Protein AF-A0A2V8DAW7-F1 (afdb_monomer_lite)

Sequence (118 aa):
MSKKKGAASAATPSRGHVKPRRGVSVSSRRGWGPAASRKSNLSHVDARGRVKMVDVGGKPVTDREAVARGSITMSHTALRLVRRGAVKKGDPLQAARLAGIMAAKQTSALIPLCHPLP

pLDDT: mean 76.96, std 23.04, range [35.72, 98.12]

Foldseek 3Di:
DDDDDDDDDDDDDDDDDDDDDPDDDPPDDDDDDDPPPDPPDDQQADPVRDGHAHDDPPPDDDDDDDDDDDDDDDDPVVVVCQVVQVDPVGRVVVVVVVVVVVCVQCVCVVPVRDDRDD

Radius of gyration: 26.2 Å; chains: 1; bounding box: 36×53×87 Å

Secondary structure (DSSP, 8-state):
---------PPPPP---------------S------------TTB-TTS-B-PPP-TTSPP--------------HHHHHHHHTT--TT--HHHHHHHHHHHHHHTHHHHSTTPPP--

Structure (mmCIF, N/CA/C/O backbone):
data_AF-A0A2V8DAW7-F1
#
_entry.id   AF-A0A2V8DAW7-F1
#
loop_
_atom_site.group_PDB
_atom_site.id
_atom_site.type_symbol
_atom_site.label_atom_id
_atom_site.label_alt_id
_atom_site.label_comp_id
_atom_site.label_asym_id
_atom_site.label_entity_id
_atom_site.label_seq_id
_atom_site.pdbx_PDB_ins_code
_atom_site.Cartn_x
_atom_site.Cartn_y
_atom_site.Cartn_z
_atom_site.occupancy
_atom_site.B_iso_or_equiv
_atom_site.auth_seq_id
_atom_site.auth_comp_id
_atom_site.auth_asym_id
_atom_site.auth_atom_id
_atom_site.pdbx_PDB_model_num
ATOM 1 N N . MET A 1 1 ? -9.973 -24.363 -59.051 1.00 46.62 1 MET A N 1
ATOM 2 C CA . MET A 1 1 ? -8.892 -23.722 -58.264 1.00 46.62 1 MET A CA 1
ATOM 3 C C . MET A 1 1 ? -9.112 -22.217 -58.232 1.00 46.62 1 MET A C 1
ATOM 5 O O . MET A 1 1 ? -9.673 -21.689 -59.178 1.00 46.62 1 MET A O 1
ATOM 9 N N . SER A 1 2 ? -8.626 -21.558 -57.176 1.00 47.28 2 SER A N 1
ATOM 10 C CA . SER A 1 2 ? -8.532 -20.098 -56.991 1.00 47.28 2 SER A CA 1
ATOM 11 C C . SER A 1 2 ? -9.631 -19.438 -56.140 1.00 47.28 2 SER A C 1
ATOM 13 O O . SER A 1 2 ? -10.606 -18.868 -56.618 1.00 47.28 2 SER A O 1
ATOM 15 N N . LYS A 1 3 ? -9.410 -19.500 -54.818 1.00 47.34 3 LYS A N 1
ATOM 16 C CA . LYS A 1 3 ? -9.986 -18.599 -53.811 1.00 47.34 3 LYS A CA 1
ATOM 17 C C . LYS A 1 3 ? -9.457 -17.181 -54.067 1.00 47.34 3 LYS A C 1
ATOM 19 O O . LYS A 1 3 ? -8.264 -16.952 -53.886 1.00 47.34 3 LYS A O 1
ATOM 24 N N . LYS A 1 4 ? -10.327 -16.217 -54.377 1.00 45.06 4 LYS A N 1
ATOM 25 C CA . LYS A 1 4 ? -10.031 -14.787 -54.189 1.00 45.06 4 LYS A CA 1
ATOM 26 C C . LYS A 1 4 ? -10.846 -14.256 -53.014 1.00 45.06 4 LYS A C 1
ATOM 28 O O . LYS A 1 4 ? -12.058 -14.105 -53.096 1.00 45.06 4 LYS A O 1
ATOM 33 N N . LYS A 1 5 ? -10.146 -14.005 -51.905 1.00 44.41 5 LYS A N 1
ATOM 34 C CA . LYS A 1 5 ? -10.613 -13.180 -50.787 1.00 44.41 5 LYS A CA 1
ATOM 35 C C . LYS A 1 5 ? -10.566 -11.715 -51.240 1.00 44.41 5 LYS A C 1
ATOM 37 O O . LYS A 1 5 ? -9.511 -11.263 -51.675 1.00 44.41 5 LYS A O 1
ATOM 42 N N . GLY A 1 6 ? -11.685 -11.001 -51.143 1.00 36.25 6 GLY A N 1
ATOM 43 C CA . GLY A 1 6 ? -11.788 -9.556 -51.366 1.00 36.25 6 GLY A CA 1
ATOM 44 C C . GLY A 1 6 ? -12.216 -8.870 -50.071 1.00 36.25 6 GLY A C 1
ATOM 45 O O . GLY A 1 6 ? -13.107 -9.355 -49.383 1.00 36.25 6 GLY A O 1
ATOM 46 N N . ALA A 1 7 ? -11.497 -7.814 -49.708 1.00 40.25 7 ALA A N 1
ATOM 47 C CA . ALA A 1 7 ? -11.451 -7.205 -48.388 1.00 40.25 7 ALA A CA 1
ATOM 48 C C . ALA A 1 7 ? -12.743 -6.474 -47.979 1.00 40.25 7 ALA A C 1
ATOM 50 O O . ALA A 1 7 ? -13.295 -5.690 -48.747 1.00 40.25 7 ALA A O 1
ATOM 51 N N . ALA A 1 8 ? -13.166 -6.671 -46.728 1.00 41.12 8 ALA A N 1
ATOM 52 C CA . ALA A 1 8 ? -14.131 -5.804 -46.064 1.00 41.12 8 ALA A CA 1
ATOM 53 C C . ALA A 1 8 ? -13.417 -4.521 -45.606 1.00 41.12 8 ALA A C 1
ATOM 55 O O . ALA A 1 8 ? -12.460 -4.571 -44.831 1.00 41.12 8 ALA A O 1
ATOM 56 N N . SER A 1 9 ? -13.874 -3.380 -46.122 1.00 42.69 9 SER A N 1
ATOM 57 C CA . SER A 1 9 ? -13.412 -2.041 -45.757 1.00 42.69 9 SER A CA 1
ATOM 58 C C . SER A 1 9 ? -13.909 -1.692 -44.352 1.00 42.69 9 SER A C 1
ATOM 60 O O . SER A 1 9 ? -15.108 -1.527 -44.136 1.00 42.69 9 SER A O 1
ATOM 62 N N . ALA A 1 10 ? -12.996 -1.619 -43.382 1.00 40.41 10 ALA A N 1
ATOM 63 C CA . ALA A 1 10 ? -13.297 -1.170 -42.029 1.00 40.41 10 ALA A CA 1
ATOM 64 C C . ALA A 1 10 ? -13.133 0.354 -41.945 1.00 40.41 10 ALA A C 1
ATOM 66 O O . ALA A 1 10 ? -12.041 0.897 -42.128 1.00 40.41 10 ALA A O 1
ATOM 67 N N . ALA A 1 11 ? -14.243 1.037 -41.666 1.00 39.31 11 ALA A N 1
ATOM 68 C CA . ALA A 1 11 ? -14.303 2.470 -41.432 1.00 39.31 11 ALA A CA 1
ATOM 69 C C . ALA A 1 11 ? -13.370 2.889 -40.279 1.00 39.31 11 ALA A C 1
ATOM 71 O O . ALA A 1 11 ? -13.374 2.311 -39.194 1.00 39.31 11 ALA A O 1
ATOM 72 N N . THR A 1 12 ? -12.561 3.915 -40.533 1.00 47.38 12 THR A N 1
ATOM 73 C CA . THR A 1 12 ? -11.626 4.512 -39.574 1.00 47.38 12 THR A CA 1
ATOM 74 C C . THR A 1 12 ? -12.368 5.523 -38.693 1.00 47.38 12 THR A C 1
ATOM 76 O O . THR A 1 12 ? -12.914 6.479 -39.244 1.00 47.38 12 THR A O 1
ATOM 79 N N . PRO A 1 13 ? -12.374 5.415 -37.351 1.00 42.19 13 PRO A N 1
ATOM 80 C CA . PRO A 1 13 ? -12.843 6.512 -36.518 1.00 42.19 13 PRO A CA 1
ATOM 81 C C . PRO A 1 13 ? -11.767 7.606 -36.451 1.00 42.19 13 PRO A 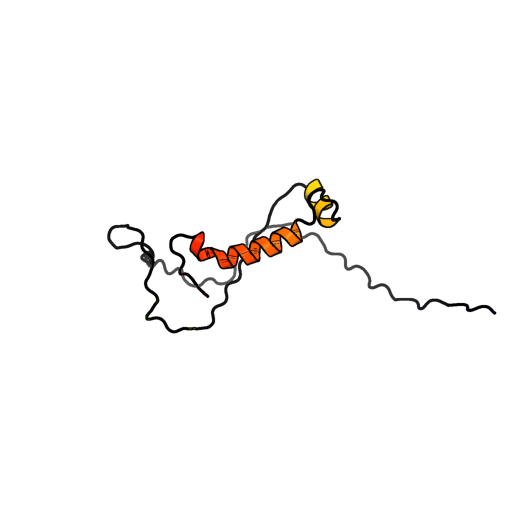C 1
ATOM 83 O O . PRO A 1 13 ? -10.622 7.381 -36.048 1.00 42.19 13 PRO A O 1
ATOM 86 N N . SER A 1 14 ? -12.149 8.804 -36.886 1.00 45.66 14 SER A N 1
ATOM 87 C CA . SER A 1 14 ? -11.328 10.012 -36.918 1.00 45.66 14 SER A CA 1
ATOM 88 C C . SER A 1 14 ? -10.805 10.384 -35.528 1.00 45.66 14 SER A C 1
ATOM 90 O O . SER A 1 14 ? -11.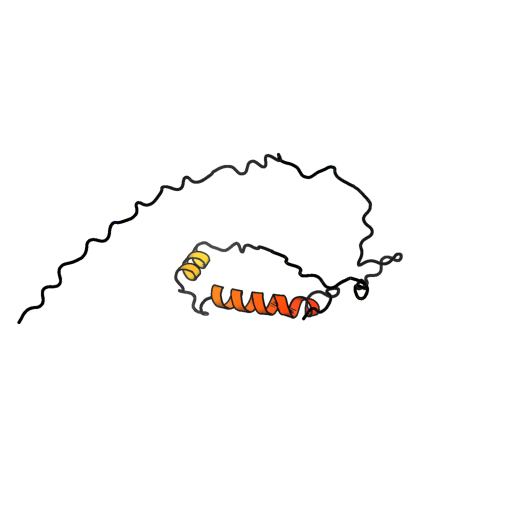569 10.539 -34.575 1.00 45.66 14 SER A O 1
ATOM 92 N N . ARG A 1 15 ? -9.487 10.578 -35.430 1.00 37.84 15 ARG A N 1
ATOM 93 C CA . ARG A 1 15 ? -8.784 11.072 -34.241 1.00 37.84 15 ARG A CA 1
ATOM 94 C C . ARG A 1 15 ? -9.287 12.465 -33.847 1.00 37.84 15 ARG A C 1
ATOM 96 O O . ARG A 1 15 ? -8.976 13.447 -34.516 1.00 37.84 15 ARG A O 1
ATOM 103 N N . GLY A 1 16 ? -9.993 12.552 -32.722 1.00 35.72 16 GLY A N 1
ATOM 104 C CA . GLY A 1 16 ? -10.297 13.819 -32.063 1.00 35.72 16 GLY A CA 1
ATOM 105 C C . GLY A 1 16 ? -9.014 14.530 -31.622 1.00 35.72 16 GLY A C 1
ATOM 106 O O . GLY A 1 16 ? -8.178 13.968 -30.915 1.00 35.72 16 GLY A O 1
ATOM 107 N N . HIS A 1 17 ? -8.855 15.773 -32.064 1.00 40.62 17 HIS A N 1
ATOM 108 C CA . HIS A 1 17 ? -7.813 16.693 -31.620 1.00 40.62 17 HIS A CA 1
ATOM 109 C C . HIS A 1 17 ? -8.021 17.044 -30.136 1.00 40.62 17 HIS A C 1
ATOM 111 O O . HIS A 1 17 ? -8.994 17.705 -29.781 1.00 40.62 17 HIS A O 1
ATOM 117 N N . VAL A 1 18 ? -7.097 16.643 -29.260 1.00 46.19 18 VAL A N 1
ATOM 118 C CA . VAL A 1 18 ? -7.083 17.085 -27.857 1.00 46.19 18 VAL A CA 1
ATOM 119 C C . VAL A 1 18 ? -6.161 18.300 -27.746 1.00 46.19 18 VAL A C 1
ATOM 121 O O . VAL A 1 18 ? -4.947 18.184 -27.903 1.00 46.19 18 VAL A O 1
ATOM 124 N N . LYS A 1 19 ? -6.735 19.483 -27.484 1.00 40.47 19 LYS A N 1
ATOM 125 C CA . LYS A 1 19 ? -5.969 20.709 -27.198 1.00 40.47 19 LYS A CA 1
ATOM 126 C C . LYS A 1 19 ? -5.181 20.561 -25.883 1.00 40.47 19 LYS A C 1
ATOM 128 O O . LYS A 1 19 ? -5.749 20.097 -24.893 1.00 40.47 19 LYS A O 1
ATOM 133 N N . PRO A 1 20 ? -3.923 21.034 -25.806 1.00 42.22 20 PRO A N 1
ATOM 134 C CA . PRO A 1 20 ? -3.185 21.063 -24.551 1.00 42.22 20 PRO A CA 1
ATOM 135 C C . PRO A 1 20 ? -3.747 22.185 -23.668 1.00 42.22 20 PRO A C 1
ATOM 137 O O . PRO A 1 20 ? -3.656 23.365 -24.015 1.00 42.22 20 PRO A O 1
ATOM 140 N N . ARG A 1 21 ? -4.338 21.839 -22.518 1.00 54.50 21 ARG A N 1
ATOM 141 C CA . ARG A 1 21 ? -4.725 22.837 -21.510 1.00 54.50 21 ARG A CA 1
ATOM 142 C C . ARG A 1 21 ? -3.454 23.354 -20.832 1.00 54.50 21 ARG A C 1
ATOM 144 O O . ARG A 1 21 ? -2.923 22.721 -19.926 1.00 54.50 21 ARG A O 1
ATOM 151 N N . ARG A 1 22 ? -2.954 24.499 -21.308 1.00 44.41 22 ARG A N 1
ATOM 152 C CA . ARG A 1 22 ? -2.092 25.388 -20.518 1.00 44.41 22 ARG A CA 1
ATOM 153 C C . ARG A 1 22 ? -2.927 25.988 -19.384 1.00 44.41 22 ARG A C 1
ATOM 155 O O . ARG A 1 22 ? -4.078 26.350 -19.612 1.00 44.41 22 ARG A O 1
ATOM 162 N N . GLY A 1 23 ? -2.313 26.135 -18.213 1.00 37.97 23 GLY A N 1
ATOM 163 C CA . GLY A 1 23 ? -2.831 26.939 -17.107 1.00 37.97 23 GLY A CA 1
ATOM 164 C C . GLY A 1 23 ? -3.285 26.111 -15.910 1.00 37.97 23 GLY A C 1
ATOM 165 O O . GLY A 1 23 ? -4.447 25.732 -15.814 1.00 37.97 23 GLY A O 1
ATOM 166 N N . VAL A 1 24 ? -2.376 25.883 -14.960 1.00 44.56 24 VAL A N 1
ATOM 167 C CA . VAL A 1 24 ? -2.770 25.668 -13.565 1.00 44.56 24 VAL A CA 1
ATOM 168 C C . VAL A 1 24 ? -3.060 27.054 -12.998 1.00 44.56 24 VAL A C 1
ATOM 170 O O . VAL A 1 24 ? -2.152 27.753 -12.562 1.00 44.56 24 VAL A O 1
ATOM 173 N N . SER A 1 25 ? -4.319 27.479 -13.056 1.00 44.31 25 SER A N 1
ATOM 174 C CA . SER A 1 25 ? -4.832 28.486 -12.133 1.00 44.31 25 SER A CA 1
ATOM 175 C C . SER A 1 25 ? -5.568 27.740 -11.025 1.00 44.31 25 SER A C 1
ATOM 177 O O . SER A 1 25 ? -6.576 27.071 -11.251 1.00 44.31 25 SER A O 1
ATOM 179 N N . VAL A 1 26 ? -5.032 27.809 -9.806 1.00 51.94 26 VAL A N 1
ATOM 180 C CA . VAL A 1 26 ? -5.746 27.360 -8.609 1.00 51.94 26 VAL A CA 1
ATOM 181 C C . VAL A 1 26 ? -6.815 28.408 -8.319 1.00 51.94 26 VAL A C 1
ATOM 183 O O . VAL A 1 26 ? -6.618 29.316 -7.520 1.00 51.94 26 VAL A O 1
ATOM 186 N N . SER A 1 27 ? -7.953 28.318 -9.004 1.00 45.94 27 SER A N 1
ATOM 187 C CA . SER A 1 27 ? -9.165 28.992 -8.553 1.00 45.94 27 SER A CA 1
ATOM 188 C C . SER A 1 27 ? -9.904 28.038 -7.628 1.00 45.94 27 SER A C 1
ATOM 190 O O . SER A 1 27 ? -10.736 27.232 -8.052 1.00 45.94 27 SER A O 1
ATOM 192 N N . SER A 1 28 ? -9.571 28.140 -6.344 1.00 58.41 28 SER A N 1
ATOM 193 C CA . SER A 1 28 ? -10.483 27.798 -5.264 1.00 58.41 28 SER A CA 1
ATOM 194 C C . SER A 1 28 ? -11.855 28.396 -5.578 1.00 58.41 28 SER A C 1
ATOM 196 O O . SER A 1 28 ? -12.014 29.612 -5.656 1.00 58.41 28 SER A O 1
ATOM 198 N N . ARG A 1 29 ? -12.834 27.530 -5.843 1.00 50.59 29 ARG A N 1
ATOM 199 C CA . ARG A 1 29 ? -14.270 27.821 -5.754 1.00 50.59 29 ARG A CA 1
ATOM 200 C C . ARG A 1 29 ? -15.048 26.551 -6.092 1.00 50.59 29 ARG A C 1
ATOM 202 O O . ARG A 1 29 ? -15.391 26.310 -7.242 1.00 50.59 29 ARG A O 1
ATOM 209 N N . ARG A 1 30 ? -15.292 25.729 -5.067 1.00 43.84 30 ARG A N 1
ATOM 210 C CA . ARG A 1 30 ? -16.639 25.313 -4.632 1.00 43.84 30 ARG A CA 1
ATOM 211 C C . ARG A 1 30 ? -16.543 24.348 -3.438 1.00 43.84 30 ARG A C 1
ATOM 213 O O . ARG A 1 30 ? -16.262 23.171 -3.605 1.00 43.84 30 ARG A O 1
ATOM 220 N N . GLY A 1 31 ? -16.810 24.900 -2.251 1.00 40.00 31 GLY A N 1
ATOM 221 C CA . GLY A 1 31 ? -17.588 24.246 -1.194 1.00 40.00 31 GLY A CA 1
ATOM 222 C C . GLY A 1 31 ? -16.921 23.161 -0.351 1.00 40.00 31 GLY A C 1
ATOM 223 O O . GLY A 1 31 ? -17.423 22.046 -0.324 1.00 40.00 31 GLY A O 1
ATOM 224 N N . TRP A 1 32 ? -15.880 23.494 0.416 1.00 42.91 32 TRP A N 1
ATOM 225 C CA . TRP A 1 32 ? -15.674 22.823 1.706 1.00 42.91 32 TRP A CA 1
ATOM 226 C C . TRP A 1 32 ? -16.338 23.707 2.769 1.00 42.91 32 TRP A C 1
ATOM 228 O O . TRP A 1 32 ? -16.056 24.904 2.819 1.00 42.91 32 TRP A O 1
ATOM 238 N N . GLY A 1 33 ? -17.290 23.149 3.523 1.00 42.38 33 GLY A N 1
ATOM 239 C CA . GLY A 1 33 ? -18.064 23.847 4.559 1.00 42.38 33 GLY A CA 1
ATOM 240 C C . GLY A 1 33 ? -17.200 24.431 5.689 1.00 42.38 33 GLY A C 1
ATOM 241 O O . GLY A 1 33 ? -15.978 24.267 5.671 1.00 42.38 33 GLY A O 1
ATOM 242 N N . PRO A 1 34 ? -17.812 25.133 6.664 1.00 49.00 34 PRO A N 1
ATOM 243 C CA . PRO A 1 34 ? -17.096 26.000 7.591 1.00 49.00 34 PRO A CA 1
ATOM 244 C C . PRO A 1 34 ? -16.014 25.224 8.337 1.00 49.00 34 PRO A C 1
ATOM 246 O O . PRO A 1 34 ? -16.242 24.126 8.848 1.00 49.00 34 PRO A O 1
ATOM 249 N N . ALA A 1 35 ? -14.825 25.823 8.364 1.00 54.97 35 ALA A N 1
ATOM 250 C CA . ALA A 1 35 ? -13.647 25.337 9.053 1.00 54.97 35 ALA A CA 1
ATOM 251 C C . ALA A 1 35 ? -13.948 25.144 10.546 1.00 54.97 35 ALA A C 1
ATOM 253 O O . ALA A 1 35 ? -13.802 26.058 11.356 1.00 54.97 35 ALA A O 1
ATOM 254 N N . ALA A 1 36 ? -14.357 23.936 10.926 1.00 49.03 36 ALA A N 1
ATOM 255 C CA . ALA A 1 36 ? -14.405 23.535 12.318 1.00 49.03 36 ALA A CA 1
ATOM 256 C C . ALA A 1 36 ? -12.974 23.233 12.779 1.00 49.03 36 ALA A C 1
ATOM 258 O O . ALA A 1 36 ? -12.543 22.083 12.838 1.00 49.03 36 ALA A O 1
ATOM 259 N N . SER A 1 37 ? -12.244 24.294 13.124 1.00 55.53 37 SER A N 1
ATOM 260 C CA . SER A 1 37 ? -11.136 24.228 14.075 1.00 55.53 37 SER A CA 1
ATOM 261 C C . SER A 1 37 ? -11.704 23.813 15.437 1.00 55.53 37 SER A C 1
ATOM 263 O O . SER A 1 37 ? -11.989 24.629 16.310 1.00 55.53 37 SER A O 1
ATOM 265 N N . ARG A 1 38 ? -11.939 22.513 15.611 1.00 48.72 38 ARG A N 1
ATOM 266 C CA . ARG A 1 38 ? -11.932 21.892 16.934 1.00 48.72 38 ARG A CA 1
ATOM 267 C C . ARG A 1 38 ? -10.540 21.311 17.083 1.00 48.72 38 ARG A C 1
ATOM 269 O O . ARG A 1 38 ? -10.093 20.629 16.165 1.00 48.72 38 ARG A O 1
ATOM 276 N N . LYS A 1 39 ? -9.856 21.557 18.204 1.00 52.50 39 LYS A N 1
ATOM 277 C CA . LYS A 1 39 ? -8.660 20.785 18.569 1.00 52.50 39 LYS A CA 1
ATOM 278 C C . LYS A 1 39 ? -9.076 19.313 18.620 1.00 52.50 39 LYS A C 1
ATOM 280 O O . LYS A 1 39 ? -9.608 18.848 19.623 1.00 52.50 39 LYS A O 1
ATOM 285 N N . SER A 1 40 ? -8.948 18.605 17.504 1.00 62.44 40 SER A N 1
ATOM 286 C CA . SER A 1 40 ? -9.227 17.184 17.437 1.00 62.44 40 SER A CA 1
ATOM 287 C C . SER A 1 40 ? -8.090 16.516 18.185 1.00 62.44 40 SER A C 1
ATOM 289 O O . SER A 1 40 ? -6.965 16.483 17.686 1.00 62.44 40 SER A O 1
ATOM 291 N N . ASN A 1 41 ? -8.361 16.043 19.399 1.00 76.06 41 ASN A N 1
ATOM 292 C CA . ASN A 1 41 ? -7.410 15.195 20.100 1.00 76.06 41 ASN A CA 1
ATOM 293 C C . ASN A 1 41 ? -7.032 14.036 19.169 1.00 76.06 41 ASN A C 1
ATOM 295 O O . ASN A 1 41 ? -7.906 13.369 18.610 1.00 76.06 41 ASN A O 1
ATOM 299 N N . LEU A 1 42 ? -5.729 13.845 18.960 1.00 84.44 42 LEU A N 1
ATOM 300 C CA . LEU A 1 42 ? -5.209 12.764 18.132 1.00 84.44 42 LEU A CA 1
ATOM 301 C C . LEU A 1 42 ? -5.627 11.431 18.757 1.00 84.44 42 LEU A C 1
ATOM 303 O O . LEU A 1 42 ? -5.334 11.171 19.919 1.00 84.44 42 LEU A O 1
ATOM 307 N N . SER A 1 43 ? -6.301 10.572 17.993 1.00 85.44 43 SER A N 1
ATOM 308 C CA . SER A 1 43 ? -6.821 9.299 18.511 1.00 85.44 43 SER A CA 1
ATOM 309 C C . SER A 1 43 ? -5.716 8.300 18.878 1.00 85.44 43 SER A C 1
ATOM 311 O O . SER A 1 43 ? -5.886 7.505 19.797 1.00 85.44 43 SER A O 1
ATOM 313 N N . HIS A 1 44 ? -4.569 8.364 18.200 1.00 84.12 44 HIS A N 1
ATOM 314 C CA . HIS A 1 44 ? -3.411 7.493 18.429 1.00 84.12 44 HIS A CA 1
ATOM 315 C C . HIS A 1 44 ? -2.444 7.986 19.515 1.00 84.12 44 HIS A C 1
ATOM 317 O O . HIS A 1 44 ? -1.389 7.382 19.706 1.00 84.12 44 HIS A O 1
ATOM 323 N N . VAL A 1 45 ? -2.774 9.068 20.225 1.00 88.19 45 VAL A N 1
ATOM 324 C CA . VAL A 1 45 ? -1.921 9.659 21.264 1.00 88.19 45 VAL A CA 1
ATOM 325 C C . VAL A 1 45 ? -2.703 9.731 22.575 1.00 88.19 45 VAL A C 1
ATOM 327 O O . VAL A 1 45 ? -3.862 10.142 22.598 1.00 88.19 45 VAL A O 1
ATOM 330 N N . ASP A 1 46 ? -2.101 9.282 23.675 1.00 84.00 46 ASP A N 1
ATOM 331 C CA . ASP A 1 46 ? -2.696 9.377 25.008 1.00 84.00 46 ASP A CA 1
ATOM 332 C C . ASP A 1 46 ? -2.515 10.777 25.633 1.00 84.00 46 ASP A C 1
ATOM 334 O O . ASP A 1 46 ? -1.828 11.646 25.099 1.00 84.00 46 ASP A O 1
ATOM 338 N N . ALA A 1 47 ? -3.122 11.006 26.802 1.00 82.88 47 ALA A N 1
ATOM 339 C CA . ALA A 1 47 ? -3.046 12.292 27.504 1.00 82.88 47 ALA A CA 1
ATOM 340 C C . ALA A 1 47 ? -1.623 12.683 27.959 1.00 82.88 47 ALA A C 1
ATOM 342 O O . ALA A 1 47 ? -1.392 13.834 28.319 1.00 82.88 47 ALA A O 1
ATOM 343 N N . ARG A 1 48 ? -0.674 11.737 27.956 1.00 85.00 48 ARG A N 1
ATOM 344 C CA . ARG A 1 48 ? 0.740 11.949 28.295 1.00 85.00 48 ARG A CA 1
ATOM 345 C C . ARG A 1 48 ? 1.617 12.094 27.043 1.00 85.00 48 ARG A C 1
ATOM 347 O O . ARG A 1 48 ? 2.835 12.144 27.174 1.00 85.00 48 ARG A O 1
ATOM 354 N N . GLY A 1 49 ? 1.027 12.133 25.845 1.00 85.12 49 GLY A N 1
ATOM 355 C CA . GLY A 1 49 ? 1.757 12.230 24.579 1.00 85.12 49 GLY A CA 1
ATOM 356 C C . GLY A 1 49 ? 2.326 10.902 24.070 1.00 85.12 49 GLY A C 1
ATOM 357 O O . GLY A 1 49 ? 3.072 10.900 23.092 1.00 85.12 49 GLY A O 1
ATOM 358 N N . ARG A 1 50 ? 1.998 9.767 24.702 1.00 87.62 50 ARG A N 1
ATOM 359 C CA . ARG A 1 50 ? 2.484 8.446 24.277 1.00 87.62 50 ARG A CA 1
ATOM 360 C C . ARG A 1 50 ? 1.595 7.876 23.187 1.00 87.62 50 ARG A C 1
ATOM 362 O O . ARG A 1 50 ? 0.375 8.025 23.208 1.00 87.62 50 ARG A O 1
ATOM 369 N N . VAL A 1 51 ? 2.221 7.178 22.253 1.00 91.69 51 VAL A N 1
ATOM 370 C CA . VAL A 1 51 ? 1.539 6.572 21.115 1.00 91.69 51 VAL A CA 1
ATOM 371 C C . VAL A 1 51 ? 0.871 5.260 21.535 1.00 91.69 51 VAL A C 1
ATOM 373 O O . VAL A 1 51 ? 1.486 4.445 22.222 1.00 91.69 51 VAL A O 1
ATOM 376 N N . LYS A 1 52 ? -0.379 5.044 21.116 1.00 91.31 52 LYS A N 1
ATOM 377 C CA . LYS A 1 52 ? -1.114 3.793 21.352 1.00 91.31 52 LYS A CA 1
ATOM 378 C C . LYS A 1 52 ? -2.005 3.408 20.171 1.00 91.31 52 LYS A C 1
ATOM 380 O O . LYS A 1 52 ? -2.502 4.261 19.431 1.00 91.31 52 LYS A O 1
ATOM 385 N N . MET A 1 53 ? -2.246 2.110 20.015 1.00 92.19 53 MET A N 1
ATOM 386 C CA . MET A 1 53 ? -3.282 1.610 19.113 1.00 92.19 53 MET A CA 1
ATOM 387 C C . MET A 1 53 ? -4.664 1.878 19.730 1.00 92.19 53 MET A C 1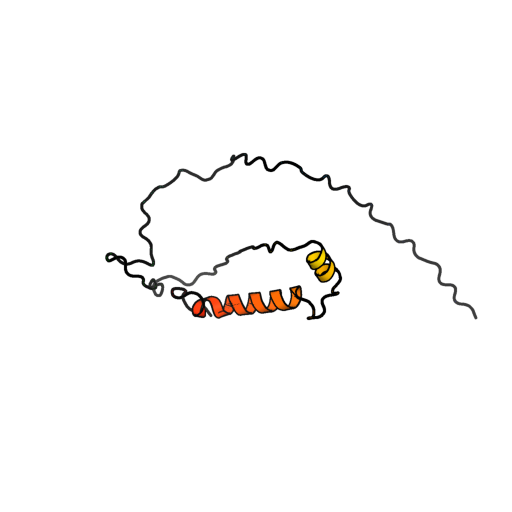
ATOM 389 O O . MET A 1 53 ? -4.856 1.743 20.938 1.00 92.19 53 MET A O 1
ATOM 393 N N . VAL A 1 54 ? -5.616 2.318 18.909 1.00 92.81 54 VAL A N 1
ATOM 394 C CA . VAL A 1 54 ? -6.986 2.630 19.346 1.00 92.81 54 VAL A CA 1
ATOM 395 C C . VAL A 1 54 ? -7.779 1.338 19.477 1.00 92.81 54 VAL A C 1
ATOM 397 O O . VAL A 1 54 ? -7.747 0.529 18.561 1.00 92.81 54 VAL A O 1
ATOM 400 N N . ASP A 1 55 ? -8.538 1.148 20.553 1.00 91.25 55 ASP A N 1
ATOM 401 C CA . ASP A 1 55 ? -9.476 0.025 20.619 1.00 91.25 55 ASP A CA 1
ATOM 402 C C . ASP A 1 55 ? -10.695 0.278 19.711 1.00 91.25 55 ASP A C 1
ATOM 404 O O . ASP A 1 55 ? -11.304 1.355 19.716 1.00 91.25 55 ASP A O 1
ATOM 408 N N . VAL A 1 56 ? -11.027 -0.716 18.890 1.00 92.31 56 VAL A N 1
ATOM 409 C CA . VAL A 1 56 ? -12.152 -0.697 17.948 1.00 92.31 56 VAL A CA 1
ATOM 410 C C . VAL A 1 56 ? -13.100 -1.885 18.132 1.00 92.31 56 VAL A C 1
ATOM 412 O O . VAL A 1 56 ? -14.069 -1.972 17.382 1.00 92.31 56 VAL A O 1
ATOM 415 N N . GLY A 1 57 ? -12.876 -2.757 19.125 1.00 91.50 57 GLY A N 1
ATOM 416 C CA . GLY A 1 57 ? -13.648 -3.992 19.321 1.00 91.50 57 GLY A CA 1
ATOM 417 C C . GLY A 1 57 ? -15.137 -3.768 19.602 1.00 91.50 57 GLY A C 1
ATOM 418 O O . GLY A 1 57 ? -15.965 -4.578 19.203 1.00 91.50 57 GLY A O 1
ATOM 419 N N . GLY A 1 58 ? -15.498 -2.636 20.214 1.00 92.69 58 GLY A N 1
ATOM 420 C CA . GLY A 1 58 ? -16.897 -2.262 20.462 1.00 92.69 58 GLY A CA 1
ATOM 421 C C . GLY A 1 58 ? -17.628 -1.632 19.268 1.00 92.69 58 GLY A C 1
ATOM 422 O O . GLY A 1 58 ? -18.789 -1.249 19.402 1.00 92.69 58 GLY A O 1
ATOM 423 N N . LYS A 1 59 ? -16.971 -1.451 18.114 1.00 92.81 59 LYS A N 1
ATOM 424 C CA . LYS A 1 59 ? -17.587 -0.819 16.936 1.00 92.81 59 LYS A CA 1
ATOM 425 C C . LYS A 1 59 ? -18.264 -1.874 16.053 1.00 92.81 59 LYS A C 1
ATOM 427 O O . LYS A 1 59 ? -17.672 -2.925 15.822 1.00 92.81 59 LYS A O 1
ATOM 432 N N . PRO A 1 60 ? -19.445 -1.586 15.478 1.00 93.56 60 PRO A N 1
ATOM 433 C CA . PRO A 1 60 ? -20.102 -2.521 14.574 1.00 93.56 60 PRO A CA 1
ATOM 434 C C . PRO A 1 60 ? -19.283 -2.747 13.294 1.00 93.56 60 PRO A C 1
ATOM 436 O O . PRO A 1 60 ? -18.665 -1.825 12.732 1.00 93.56 60 PRO A O 1
ATOM 439 N N . VAL A 1 61 ? -19.310 -3.991 12.817 1.00 94.25 61 VAL A N 1
ATOM 440 C CA . VAL A 1 61 ? -18.758 -4.372 11.514 1.00 94.25 61 VAL A CA 1
ATOM 441 C C . VAL A 1 61 ? -19.641 -3.775 10.422 1.00 94.25 61 VAL A C 1
ATOM 443 O O . VAL A 1 61 ? -20.862 -3.866 10.474 1.00 94.25 61 VAL A O 1
ATOM 446 N N . THR A 1 62 ? -19.009 -3.112 9.460 1.00 96.06 62 THR A N 1
ATOM 447 C CA . THR A 1 62 ? -19.652 -2.474 8.307 1.00 96.06 62 THR A CA 1
ATOM 448 C C . THR A 1 62 ? -18.711 -2.582 7.117 1.00 96.06 62 THR A C 1
ATOM 450 O O . THR A 1 62 ? -17.488 -2.616 7.308 1.00 96.06 62 THR A O 1
ATOM 453 N N . ASP A 1 63 ? -19.275 -2.605 5.911 1.00 96.12 63 ASP A N 1
ATOM 454 C CA . ASP A 1 63 ? -18.497 -2.551 4.677 1.00 96.12 63 ASP A CA 1
ATOM 455 C C . ASP A 1 63 ? -17.810 -1.192 4.550 1.00 96.12 63 ASP A C 1
ATOM 457 O O . ASP A 1 63 ? -18.410 -0.136 4.775 1.00 96.12 63 ASP A O 1
ATOM 461 N N . ARG A 1 64 ? -16.515 -1.218 4.229 1.00 96.12 64 ARG A N 1
ATOM 462 C CA . ARG A 1 64 ? -15.683 -0.017 4.123 1.00 96.12 64 ARG A CA 1
ATOM 463 C C . ARG A 1 64 ? -14.851 -0.075 2.855 1.00 96.12 64 ARG A C 1
ATOM 465 O O . ARG A 1 64 ? -14.204 -1.079 2.577 1.00 96.12 64 ARG A O 1
ATOM 472 N N . GLU A 1 65 ? -14.825 1.038 2.134 1.00 96.94 65 GLU A N 1
ATOM 473 C CA . GLU A 1 65 ? -14.013 1.217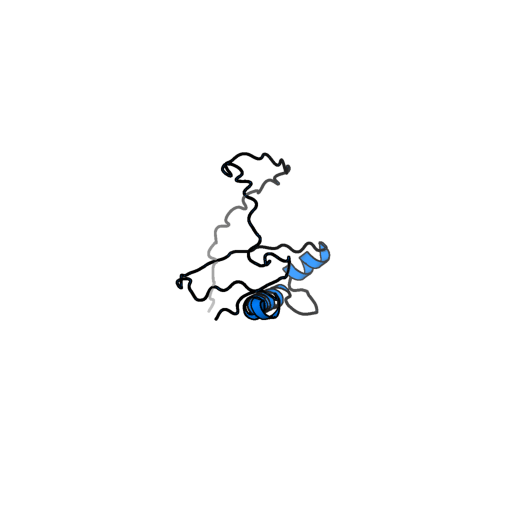 0.935 1.00 96.94 65 GLU A CA 1
ATOM 474 C C . GLU A 1 65 ? -13.120 2.452 1.090 1.00 96.94 65 GLU A C 1
ATOM 476 O O . GLU A 1 65 ? -13.537 3.482 1.626 1.00 96.94 65 GLU A O 1
ATOM 481 N N . ALA A 1 66 ? -11.881 2.349 0.612 1.00 96.50 66 ALA A N 1
ATOM 482 C CA . ALA A 1 66 ? -10.946 3.462 0.535 1.00 96.50 66 ALA A CA 1
ATOM 483 C C . ALA A 1 66 ? -10.219 3.443 -0.814 1.00 96.50 66 ALA A C 1
ATOM 485 O O . ALA A 1 66 ? -9.707 2.409 -1.242 1.00 96.50 66 ALA A O 1
ATOM 486 N N . VAL A 1 67 ? -10.134 4.604 -1.469 1.00 97.38 67 VAL A N 1
ATOM 487 C CA . VAL A 1 67 ? -9.455 4.766 -2.762 1.00 97.38 67 VAL A CA 1
ATOM 488 C C . VAL A 1 67 ? -8.286 5.734 -2.610 1.00 97.38 67 VAL A C 1
ATOM 490 O O . VAL A 1 67 ? -8.468 6.883 -2.212 1.00 97.38 67 VAL A O 1
ATOM 493 N N . ALA A 1 68 ? -7.086 5.288 -2.988 1.00 96.38 68 ALA A N 1
ATOM 494 C CA . ALA A 1 68 ? -5.871 6.100 -3.021 1.00 96.38 68 ALA A CA 1
ATOM 495 C C . ALA A 1 68 ? -5.253 6.115 -4.430 1.00 96.38 68 ALA A C 1
ATOM 497 O O . ALA A 1 68 ? -5.440 5.188 -5.221 1.00 96.38 68 ALA A O 1
ATOM 498 N N . ARG A 1 69 ? -4.510 7.178 -4.763 1.00 97.38 69 ARG A N 1
ATOM 499 C CA . ARG A 1 69 ? -3.775 7.315 -6.032 1.00 97.38 69 ARG A CA 1
ATOM 500 C C . ARG A 1 69 ? -2.381 7.878 -5.783 1.00 97.38 69 ARG A C 1
ATOM 502 O O . ARG A 1 69 ? -2.188 8.673 -4.870 1.00 97.38 69 ARG A O 1
ATOM 509 N N . GLY A 1 70 ? -1.436 7.501 -6.638 1.00 95.38 70 GLY A N 1
ATOM 510 C CA . GLY A 1 70 ? -0.071 8.018 -6.645 1.00 95.38 70 GLY A CA 1
ATOM 511 C C . GLY A 1 70 ? 0.469 8.130 -8.068 1.00 95.38 70 GLY A C 1
ATOM 512 O O . GLY A 1 70 ? -0.084 7.548 -9.003 1.00 95.38 70 GLY A O 1
ATOM 513 N N . SER A 1 71 ? 1.547 8.889 -8.237 1.00 96.38 71 SER A N 1
ATOM 514 C CA . SER A 1 71 ? 2.232 9.061 -9.519 1.00 96.38 71 SER A CA 1
ATOM 515 C C . SER A 1 71 ? 3.740 8.997 -9.330 1.00 96.38 71 SER A C 1
ATOM 517 O O . SER A 1 71 ? 4.256 9.506 -8.340 1.00 96.38 71 SER A O 1
ATOM 519 N N . ILE A 1 72 ? 4.441 8.425 -10.308 1.00 95.38 72 ILE A N 1
ATOM 520 C CA . ILE A 1 72 ? 5.903 8.358 -10.327 1.00 95.38 72 ILE A CA 1
ATOM 521 C C . ILE A 1 72 ? 6.408 9.224 -11.476 1.00 95.38 72 ILE A C 1
ATOM 523 O O . ILE A 1 72 ? 6.088 8.975 -12.641 1.00 95.38 72 ILE A O 1
ATOM 527 N N . THR A 1 73 ? 7.219 10.225 -11.145 1.00 96.69 73 THR A N 1
ATOM 528 C CA . THR A 1 73 ? 7.933 11.033 -12.136 1.00 96.69 73 THR A CA 1
ATOM 529 C C . THR A 1 73 ? 9.207 10.310 -12.556 1.00 96.69 73 THR A C 1
ATOM 531 O O . THR A 1 73 ? 9.946 9.797 -11.721 1.00 96.69 73 THR A O 1
ATOM 534 N N . MET A 1 74 ? 9.472 10.260 -13.860 1.00 95.06 74 MET A N 1
ATOM 535 C CA . MET A 1 74 ? 10.650 9.595 -14.418 1.00 95.06 74 MET A CA 1
ATOM 536 C C . MET A 1 74 ? 11.104 10.266 -15.716 1.00 95.06 74 MET A C 1
ATOM 538 O O . MET A 1 74 ? 10.380 11.071 -16.306 1.00 95.06 74 MET A O 1
ATOM 542 N N . SER A 1 75 ? 12.297 9.904 -16.189 1.00 97.44 75 SER A N 1
ATOM 543 C CA . SER A 1 75 ? 12.825 10.409 -17.456 1.00 97.44 75 SER A CA 1
ATOM 544 C C . SER A 1 75 ? 11.980 9.959 -18.656 1.00 97.44 75 SER A C 1
ATOM 546 O O . SER A 1 75 ? 11.373 8.883 -18.661 1.00 97.44 75 SER A O 1
ATOM 548 N N . HIS A 1 76 ? 11.979 10.758 -19.726 1.00 96.44 76 HIS A N 1
ATOM 549 C CA . HIS A 1 76 ? 11.287 10.405 -20.972 1.00 96.44 76 HIS A CA 1
ATOM 550 C C . HIS A 1 76 ? 11.798 9.102 -21.593 1.00 96.44 76 HIS A C 1
ATOM 552 O O . HIS A 1 76 ? 11.010 8.327 -22.139 1.00 96.44 76 HIS A O 1
ATOM 558 N N . THR A 1 77 ? 13.101 8.832 -21.489 1.00 95.38 77 THR A N 1
ATOM 559 C CA . THR A 1 77 ? 13.692 7.584 -21.983 1.00 95.38 77 THR A CA 1
ATOM 560 C C . THR A 1 77 ? 13.141 6.378 -21.225 1.00 95.38 77 THR A C 1
ATOM 562 O O . THR A 1 77 ? 12.702 5.426 -21.870 1.00 95.38 77 THR A O 1
ATOM 565 N N . ALA A 1 78 ? 13.073 6.436 -19.890 1.00 93.06 78 ALA A N 1
ATOM 566 C CA . ALA A 1 78 ? 12.500 5.360 -19.083 1.00 93.06 78 ALA A CA 1
ATOM 567 C C . ALA A 1 78 ? 11.021 5.129 -19.425 1.00 93.06 78 ALA A C 1
ATOM 569 O O . ALA A 1 78 ? 10.634 4.006 -19.744 1.00 93.06 78 ALA A O 1
ATOM 570 N N . LEU A 1 79 ? 10.217 6.197 -19.476 1.00 94.56 79 LEU A N 1
ATOM 571 C CA . LEU A 1 79 ? 8.797 6.105 -19.825 1.00 94.56 79 LEU A CA 1
ATOM 572 C C . LEU A 1 79 ? 8.577 5.445 -21.196 1.00 94.56 79 LEU A C 1
ATOM 574 O O . LEU A 1 79 ? 7.679 4.615 -21.355 1.00 94.56 79 LEU A O 1
ATOM 578 N N . ARG A 1 80 ? 9.401 5.790 -22.193 1.00 93.88 80 ARG A N 1
ATOM 579 C CA . ARG A 1 80 ? 9.333 5.196 -23.535 1.00 93.88 80 ARG A CA 1
ATOM 580 C C . ARG A 1 80 ? 9.664 3.705 -23.517 1.00 93.88 80 ARG A C 1
ATOM 582 O O . ARG A 1 80 ? 8.991 2.948 -24.212 1.00 93.88 80 ARG A O 1
ATOM 589 N N . LEU A 1 81 ? 10.674 3.289 -22.752 1.00 93.88 81 LEU A N 1
ATOM 590 C CA . LEU A 1 81 ? 11.046 1.876 -22.626 1.00 93.88 81 LEU A CA 1
ATOM 591 C C . LEU A 1 81 ? 9.931 1.064 -21.964 1.00 93.88 81 LEU A C 1
ATOM 593 O O . LEU A 1 81 ? 9.559 0.020 -22.495 1.00 93.88 81 LEU A O 1
ATOM 597 N N . VAL A 1 82 ? 9.349 1.582 -20.877 1.00 93.69 82 VAL A N 1
ATOM 598 C CA . VAL A 1 82 ? 8.220 0.946 -20.180 1.00 93.69 82 VAL A CA 1
ATOM 599 C C . VAL A 1 82 ? 7.026 0.777 -21.118 1.00 93.69 82 VAL A C 1
ATOM 601 O O . VAL A 1 82 ? 6.505 -0.323 -21.255 1.00 93.69 82 VAL A O 1
ATOM 604 N N . ARG A 1 83 ? 6.634 1.835 -21.841 1.00 90.44 83 ARG A N 1
ATOM 605 C CA . ARG A 1 83 ? 5.498 1.784 -22.782 1.00 90.44 83 ARG A CA 1
ATOM 606 C C . ARG A 1 83 ? 5.690 0.802 -23.937 1.00 90.44 83 ARG A C 1
ATOM 608 O O . ARG A 1 83 ? 4.705 0.327 -24.485 1.00 90.44 83 ARG A O 1
ATOM 615 N N . ARG A 1 84 ? 6.937 0.546 -24.338 1.00 92.00 84 ARG A N 1
ATOM 616 C CA . ARG A 1 84 ? 7.278 -0.390 -25.422 1.00 92.00 84 ARG A CA 1
ATOM 617 C C . ARG A 1 84 ? 7.540 -1.814 -24.926 1.00 92.00 84 ARG A C 1
ATOM 619 O O . ARG A 1 84 ? 7.854 -2.663 -25.749 1.00 92.00 84 ARG A O 1
ATOM 626 N N . GLY A 1 85 ? 7.486 -2.065 -23.616 1.00 87.75 85 GLY A N 1
ATOM 627 C CA . GLY A 1 85 ? 7.867 -3.358 -23.038 1.00 87.75 85 GLY A CA 1
ATOM 628 C C . GLY A 1 85 ? 9.349 -3.711 -23.228 1.00 87.75 85 GLY A C 1
ATOM 629 O O . GLY A 1 85 ? 9.726 -4.867 -23.110 1.00 87.75 85 GLY A O 1
ATOM 630 N N . ALA A 1 86 ? 10.211 -2.731 -23.524 1.00 87.31 86 ALA A N 1
ATOM 631 C CA . ALA A 1 86 ? 11.616 -2.945 -23.888 1.00 87.31 86 ALA A CA 1
ATOM 632 C C . ALA A 1 86 ? 12.569 -2.827 -22.681 1.00 87.31 86 ALA A C 1
ATOM 634 O O . ALA A 1 86 ? 13.701 -2.348 -22.798 1.00 87.31 86 ALA A O 1
ATOM 635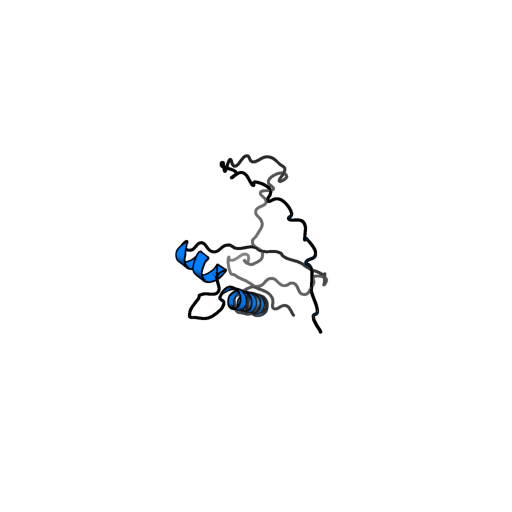 N N . VAL A 1 87 ? 12.095 -3.198 -21.490 1.00 90.00 87 VAL A N 1
ATOM 636 C CA . VAL A 1 87 ? 12.864 -3.129 -20.243 1.00 90.00 87 VAL A CA 1
ATOM 637 C C . VAL A 1 87 ? 13.581 -4.461 -20.026 1.00 90.00 87 VAL A C 1
ATOM 639 O O . VAL A 1 87 ? 12.944 -5.502 -19.922 1.00 90.00 87 VAL A O 1
ATOM 642 N N . LYS A 1 88 ? 14.915 -4.430 -19.894 1.00 86.88 88 LYS A N 1
ATOM 643 C CA . LYS A 1 88 ? 15.753 -5.641 -19.740 1.00 86.88 88 LYS A CA 1
ATOM 644 C C . LYS A 1 88 ? 15.373 -6.527 -18.545 1.00 86.88 88 LYS A C 1
ATOM 646 O O . LYS A 1 88 ? 15.644 -7.717 -18.567 1.00 86.88 88 LYS A O 1
ATOM 651 N N . LYS A 1 89 ? 14.788 -5.939 -17.497 1.00 88.12 89 LYS A N 1
ATOM 652 C CA . LYS A 1 89 ? 14.411 -6.620 -16.247 1.00 88.12 89 LYS A CA 1
ATOM 653 C C . LYS A 1 89 ? 12.991 -7.219 -16.267 1.00 88.12 89 LYS A C 1
ATOM 655 O O . LYS A 1 89 ? 12.559 -7.732 -15.243 1.00 88.12 89 LYS A O 1
ATOM 660 N N . GLY A 1 90 ? 12.273 -7.138 -17.391 1.00 89.62 90 GLY A N 1
ATOM 661 C CA . GLY A 1 90 ? 10.865 -7.545 -17.502 1.00 89.62 90 GLY A CA 1
ATOM 662 C C . GLY A 1 90 ? 9.883 -6.377 -17.362 1.00 89.62 90 GLY A C 1
ATOM 663 O O . GLY A 1 90 ? 10.301 -5.221 -17.278 1.00 89.62 90 GLY A O 1
ATOM 664 N N . ASP A 1 91 ? 8.578 -6.675 -17.370 1.00 92.94 91 ASP A N 1
ATOM 665 C CA . ASP A 1 91 ? 7.502 -5.673 -17.315 1.00 92.94 91 ASP A CA 1
ATOM 666 C C . ASP A 1 91 ? 7.359 -5.066 -15.900 1.00 92.94 91 ASP A C 1
ATOM 668 O O . ASP A 1 91 ? 6.873 -5.730 -14.976 1.00 92.94 91 ASP A O 1
ATOM 672 N N . PRO A 1 92 ? 7.728 -3.785 -15.705 1.00 93.75 92 PRO A N 1
ATOM 673 C CA . PRO A 1 92 ? 7.654 -3.158 -14.393 1.00 93.75 92 PRO A CA 1
ATOM 674 C C . PRO A 1 92 ? 6.218 -2.847 -13.948 1.00 93.75 92 PRO A C 1
ATOM 676 O O . PRO A 1 92 ? 5.987 -2.712 -12.749 1.00 93.75 92 PRO A O 1
ATOM 679 N N . LEU A 1 93 ? 5.247 -2.727 -14.861 1.00 94.19 93 LEU A N 1
ATOM 680 C CA . LEU A 1 93 ? 3.856 -2.430 -14.501 1.00 94.19 93 LEU A CA 1
ATOM 681 C C . LEU A 1 93 ? 3.156 -3.660 -13.923 1.00 94.19 93 LEU A C 1
ATOM 683 O O . LEU A 1 93 ? 2.396 -3.539 -12.960 1.00 94.19 93 LEU A O 1
ATOM 687 N N . GLN A 1 94 ? 3.435 -4.841 -14.477 1.00 94.56 94 GLN A N 1
ATOM 688 C CA . GLN A 1 94 ? 2.950 -6.104 -13.916 1.00 94.56 94 GLN A CA 1
ATOM 689 C C . GLN A 1 94 ? 3.545 -6.357 -12.531 1.00 94.56 94 GLN A C 1
ATOM 691 O O . GLN A 1 94 ? 2.799 -6.618 -11.584 1.00 94.56 94 GLN A O 1
ATOM 696 N N . ALA A 1 95 ? 4.863 -6.185 -12.391 1.00 95.06 95 ALA A N 1
ATOM 697 C CA . ALA A 1 95 ? 5.534 -6.300 -11.100 1.00 95.06 95 ALA A CA 1
ATOM 698 C C . ALA A 1 95 ? 4.963 -5.307 -10.070 1.00 95.06 95 ALA A C 1
ATOM 700 O O . ALA A 1 95 ? 4.639 -5.700 -8.949 1.00 95.06 95 ALA A O 1
ATOM 701 N N . ALA A 1 96 ? 4.754 -4.042 -10.457 1.00 95.81 96 ALA A N 1
ATOM 702 C CA . ALA A 1 96 ? 4.182 -3.019 -9.581 1.00 95.81 96 ALA A CA 1
ATOM 703 C C . ALA A 1 96 ? 2.745 -3.339 -9.138 1.00 95.81 96 ALA A C 1
ATOM 705 O O . ALA A 1 96 ? 2.389 -3.081 -7.988 1.00 95.81 96 ALA A O 1
ATOM 706 N N . ARG A 1 97 ? 1.917 -3.926 -10.013 1.00 96.88 97 ARG A N 1
ATOM 707 C CA . ARG A 1 97 ? 0.553 -4.346 -9.659 1.00 96.88 97 ARG A CA 1
ATOM 708 C C . ARG A 1 97 ? 0.564 -5.426 -8.582 1.00 96.88 97 ARG A C 1
ATOM 710 O O . ARG A 1 97 ? -0.156 -5.297 -7.595 1.00 96.88 97 ARG A O 1
ATOM 717 N N . LEU A 1 98 ? 1.377 -6.467 -8.767 1.00 97.62 98 LEU A N 1
ATOM 718 C CA . LEU A 1 98 ? 1.498 -7.544 -7.786 1.00 97.62 98 LEU A CA 1
ATOM 719 C C . LEU A 1 98 ? 2.033 -7.010 -6.453 1.00 97.62 98 LEU A C 1
ATOM 721 O O . LEU A 1 98 ? 1.436 -7.266 -5.408 1.00 97.62 98 LEU A O 1
ATOM 725 N N . ALA A 1 99 ? 3.096 -6.203 -6.503 1.00 97.88 99 ALA A N 1
ATOM 726 C CA . ALA A 1 99 ? 3.676 -5.573 -5.322 1.00 97.88 99 ALA A CA 1
ATOM 727 C C . ALA A 1 99 ? 2.651 -4.713 -4.566 1.00 97.88 99 ALA A C 1
ATOM 729 O O . ALA A 1 99 ? 2.581 -4.795 -3.345 1.00 97.88 99 ALA A O 1
ATOM 730 N N . GLY A 1 100 ? 1.814 -3.943 -5.270 1.00 97.50 100 GLY A N 1
ATOM 731 C CA . GLY A 1 100 ? 0.759 -3.135 -4.653 1.00 97.50 100 GLY A CA 1
ATOM 732 C C . GLY A 1 100 ? -0.307 -3.971 -3.938 1.00 97.50 100 GLY A C 1
ATOM 733 O O . GLY A 1 100 ? -0.691 -3.642 -2.817 1.00 97.50 100 GLY A O 1
ATOM 734 N N . ILE A 1 101 ? -0.747 -5.081 -4.541 1.00 97.69 101 ILE A N 1
ATOM 735 C CA . ILE A 1 101 ? -1.707 -6.007 -3.912 1.00 97.69 101 ILE A CA 1
ATOM 736 C C . ILE A 1 101 ? -1.100 -6.637 -2.654 1.00 97.69 101 ILE A C 1
ATOM 738 O O . ILE A 1 101 ? -1.760 -6.709 -1.618 1.00 97.69 101 ILE A O 1
ATOM 742 N N . MET A 1 102 ? 0.155 -7.084 -2.732 1.00 98.12 102 MET A N 1
ATOM 743 C CA . MET A 1 102 ? 0.852 -7.664 -1.583 1.00 98.12 102 MET A CA 1
ATOM 744 C C . MET A 1 102 ? 1.060 -6.631 -0.473 1.00 98.12 102 MET A C 1
ATOM 746 O O . MET A 1 102 ? 0.783 -6.926 0.685 1.00 98.12 102 MET A O 1
ATOM 750 N N . ALA A 1 103 ? 1.469 -5.411 -0.823 1.00 97.44 103 ALA A N 1
ATOM 751 C CA . ALA A 1 103 ? 1.654 -4.322 0.128 1.00 97.44 103 ALA A CA 1
ATOM 752 C C . ALA A 1 103 ? 0.355 -3.990 0.874 1.00 97.44 103 ALA A C 1
ATOM 754 O O . ALA A 1 103 ? 0.384 -3.856 2.094 1.00 97.44 103 ALA A O 1
ATOM 755 N N . ALA A 1 104 ? -0.788 -3.945 0.177 1.00 96.81 104 ALA A N 1
ATOM 756 C CA . ALA A 1 104 ? -2.085 -3.695 0.807 1.00 96.81 104 ALA A CA 1
ATOM 757 C C . ALA A 1 104 ? -2.405 -4.729 1.903 1.00 96.81 104 ALA A C 1
ATOM 759 O O . ALA A 1 104 ? -2.809 -4.356 3.004 1.00 96.81 104 ALA A O 1
ATOM 760 N N . LYS A 1 105 ? -2.132 -6.014 1.648 1.00 96.19 105 LYS A N 1
ATOM 761 C CA . LYS A 1 105 ? -2.335 -7.100 2.625 1.00 96.19 105 LYS A CA 1
ATOM 762 C C . LYS A 1 105 ? -1.319 -7.099 3.769 1.00 96.19 105 LYS A C 1
ATOM 764 O O . LYS A 1 105 ? -1.562 -7.709 4.800 1.00 96.19 105 LYS A O 1
ATOM 769 N N . GLN A 1 106 ? -0.172 -6.450 3.588 1.00 97.19 106 GLN A N 1
ATOM 770 C CA . GLN A 1 106 ? 0.891 -6.347 4.593 1.00 97.19 106 GLN A CA 1
ATOM 771 C C . GLN A 1 106 ? 0.859 -5.013 5.354 1.00 97.19 106 GLN A C 1
ATOM 773 O O . GLN A 1 106 ? 1.752 -4.738 6.150 1.00 97.19 106 GLN A O 1
ATOM 778 N N . THR A 1 107 ? -0.167 -4.181 5.146 1.00 97.81 107 THR A N 1
ATOM 779 C CA . THR A 1 107 ? -0.244 -2.832 5.732 1.00 97.81 107 THR A CA 1
ATOM 780 C C . THR A 1 107 ? -0.089 -2.837 7.254 1.00 97.81 107 THR A C 1
ATOM 782 O O . THR A 1 107 ? 0.651 -2.015 7.785 1.00 97.81 107 THR A O 1
ATOM 785 N N . SER A 1 108 ? -0.727 -3.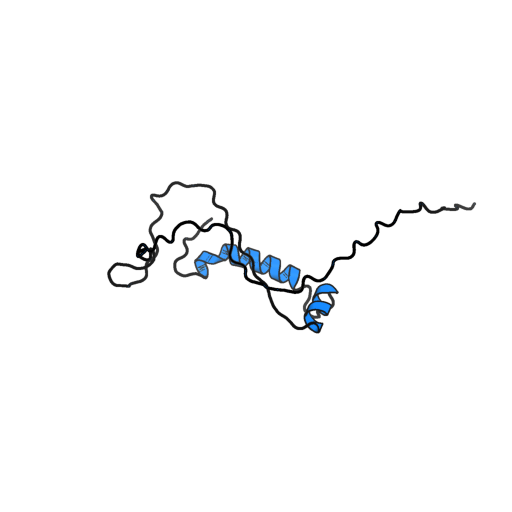773 7.963 1.00 96.88 108 SER A N 1
ATOM 786 C CA . SER A 1 108 ? -0.642 -3.877 9.430 1.00 96.88 108 SER A CA 1
ATOM 787 C C . SER A 1 108 ? 0.740 -4.295 9.939 1.00 96.88 108 SER A C 1
ATOM 789 O O . SER A 1 108 ? 1.103 -3.946 11.056 1.00 96.88 108 SER A O 1
ATOM 791 N N . ALA A 1 109 ? 1.533 -4.994 9.123 1.00 97.12 109 ALA A N 1
ATOM 792 C CA . ALA A 1 109 ? 2.924 -5.308 9.442 1.00 97.12 109 ALA A CA 1
ATOM 793 C C . ALA A 1 109 ? 3.863 -4.116 9.180 1.00 97.12 109 ALA A C 1
ATOM 795 O O . ALA A 1 109 ? 4.895 -3.987 9.834 1.00 97.12 109 ALA A O 1
ATOM 796 N N . LEU A 1 110 ? 3.515 -3.244 8.225 1.00 96.69 110 LEU A N 1
ATOM 797 C CA . LEU A 1 110 ? 4.333 -2.095 7.822 1.00 96.69 110 LEU A CA 1
ATOM 798 C C . LEU A 1 110 ? 4.048 -0.826 8.636 1.00 96.69 110 LEU A C 1
ATOM 800 O O . LEU A 1 110 ? 4.951 -0.018 8.847 1.00 96.69 110 LEU A O 1
ATOM 804 N N . ILE A 1 111 ? 2.802 -0.621 9.067 1.00 96.06 111 ILE A N 1
ATOM 805 C CA . ILE A 1 111 ? 2.358 0.590 9.761 1.00 96.06 111 ILE A CA 1
ATOM 806 C C . ILE A 1 111 ? 2.077 0.255 11.238 1.00 96.06 111 ILE A C 1
ATOM 808 O O . ILE A 1 111 ? 1.070 -0.395 11.518 1.00 96.06 111 ILE A O 1
ATOM 812 N N . PRO A 1 112 ? 2.896 0.733 12.202 1.00 93.69 112 PRO A N 1
ATOM 813 C CA . PRO A 1 112 ? 2.905 0.229 13.585 1.00 93.69 112 PRO A CA 1
ATOM 814 C C . PRO A 1 112 ? 1.580 0.260 14.361 1.00 93.69 112 PRO A C 1
ATOM 816 O O . PRO A 1 112 ? 1.414 -0.490 15.316 1.00 93.69 112 PRO A O 1
ATOM 819 N N . LEU A 1 113 ? 0.648 1.147 14.001 1.00 95.06 113 LEU A N 1
ATOM 820 C CA . LEU A 1 113 ? -0.629 1.321 14.709 1.00 95.06 113 LEU A CA 1
ATOM 821 C C . LEU A 1 113 ? -1.849 0.948 13.865 1.00 95.06 113 LEU A C 1
ATOM 823 O O . LEU A 1 113 ? -2.975 1.248 14.265 1.00 95.06 113 LEU A O 1
ATOM 827 N N . CYS A 1 114 ? -1.640 0.333 12.701 1.00 96.12 114 CYS A N 1
ATOM 828 C CA . CYS A 1 114 ? -2.736 -0.196 11.906 1.00 96.12 114 CYS A CA 1
ATOM 829 C C . CYS A 1 114 ? -3.264 -1.489 12.526 1.00 96.12 114 CYS A C 1
ATOM 831 O O . CYS A 1 114 ? -2.499 -2.386 12.877 1.00 96.12 114 CYS A O 1
ATOM 833 N N . HIS A 1 115 ? -4.588 -1.603 12.613 1.00 96.00 115 HIS A N 1
ATOM 834 C CA . HIS A 1 115 ? -5.231 -2.855 12.991 1.00 96.00 115 HIS A CA 1
ATOM 835 C C . HIS A 1 115 ? -5.001 -3.922 11.916 1.00 96.00 115 HIS A C 1
ATOM 837 O O . HIS A 1 115 ? -5.110 -3.610 10.726 1.00 96.00 115 HIS A O 1
ATOM 843 N N . PRO A 1 116 ? -4.714 -5.177 12.299 1.00 95.06 116 PRO A N 1
ATOM 844 C CA . PRO A 1 116 ? -4.772 -6.290 11.365 1.00 95.06 116 PRO A CA 1
ATOM 845 C C . PRO A 1 116 ? -6.225 -6.498 10.926 1.00 95.06 116 PRO A C 1
ATOM 847 O O . PRO A 1 116 ? -7.123 -6.621 11.758 1.00 95.06 116 PRO A O 1
ATOM 850 N N . LEU A 1 117 ? -6.445 -6.508 9.613 1.00 91.75 117 LEU A N 1
ATOM 851 C CA . LEU A 1 117 ? -7.738 -6.772 8.986 1.00 91.75 117 LEU A CA 1
ATOM 852 C C . LEU A 1 117 ? -7.634 -8.066 8.159 1.00 91.75 117 LEU A C 1
ATOM 854 O O . LEU A 1 117 ? -6.544 -8.337 7.643 1.00 91.75 117 LEU A O 1
ATOM 858 N N . PRO A 1 118 ? -8.716 -8.860 8.067 1.00 84.81 118 PRO A N 1
ATOM 859 C CA . PRO A 1 118 ? -8.767 -10.050 7.218 1.00 84.81 118 PRO A CA 1
ATOM 860 C C . PRO A 1 118 ? -8.730 -9.719 5.717 1.00 84.81 118 PRO A C 1
ATOM 862 O O . PRO A 1 118 ? -9.144 -8.599 5.334 1.00 84.81 118 PRO A O 1
#